Protein AF-A0A401PZ12-F1 (afdb_monomer)

Foldseek 3Di:
DDDDPPPFWDQDPQCRDIHGPVCVPPAPRDGVLQQAAAPQPRHRRNPDPFHWDQFPVRHIHGPVSVVVCVVVVNQADPPQRAGRDDCPVVLVVLVVVQVVDDDPPVLPQKKFFKAASHPRDTDIARDDPSFGADPPPRDRSIDTDDDIDDPPDPD

Sequence (155 aa):
HRIGPEDNFFHCVKCNLCLATHLRGNHKCVENVSRQNCPVCMEDIHTSRIGAHVLTCGHLLHKTCYEMLFNKGAYRCPLCMQSAVDMTKYWEELDTEIAQTAMPSDYQNMIVKIMCNDCQLHSTAPFHVLGLKCKGCGSYNTAQDGGLITPQGQQ

pLDDT: mean 86.02, std 12.89, range [34.44, 97.81]

Structure (mmCIF, N/CA/C/O backbone):
data_AF-A0A401PZ12-F1
#
_entry.id   AF-A0A401PZ12-F1
#
loop_
_atom_site.group_PDB
_atom_site.id
_atom_site.type_symbol
_atom_site.label_atom_id
_atom_site.label_alt_id
_atom_site.label_comp_id
_atom_site.label_asym_id
_atom_site.label_entity_id
_atom_site.label_seq_id
_atom_site.pdbx_PDB_ins_code
_atom_site.Cartn_x
_atom_site.Cartn_y
_atom_site.Cartn_z
_atom_site.occupancy
_atom_site.B_iso_or_equiv
_atom_site.auth_seq_id
_atom_site.auth_comp_id
_atom_site.auth_asym_id
_atom_site.auth_atom_id
_atom_site.pdbx_PDB_model_num
ATOM 1 N N . HIS A 1 1 ? 16.789 -1.312 -26.725 1.00 42.19 1 HIS A N 1
ATOM 2 C CA . HIS A 1 1 ? 17.048 -2.499 -25.882 1.00 42.19 1 HIS A CA 1
ATOM 3 C C . HIS A 1 1 ? 18.091 -2.145 -24.835 1.00 42.19 1 HIS A C 1
ATOM 5 O O . HIS A 1 1 ? 19.124 -1.603 -25.205 1.00 42.19 1 HIS A O 1
ATOM 11 N N . ARG A 1 2 ? 17.832 -2.403 -23.546 1.00 54.28 2 ARG A N 1
ATOM 12 C CA . ARG A 1 2 ? 18.890 -2.370 -22.526 1.00 54.28 2 ARG A CA 1
ATOM 13 C C . ARG A 1 2 ? 19.560 -3.733 -22.515 1.00 54.28 2 ARG A C 1
ATOM 15 O O . ARG A 1 2 ? 18.909 -4.716 -22.182 1.00 54.28 2 ARG A O 1
ATOM 22 N N . ILE A 1 3 ? 20.822 -3.774 -22.916 1.00 52.59 3 ILE A N 1
ATOM 23 C CA . ILE A 1 3 ? 21.649 -4.977 -22.871 1.00 52.59 3 ILE A CA 1
ATOM 24 C C . ILE A 1 3 ? 22.385 -4.912 -21.530 1.00 52.59 3 ILE A C 1
ATOM 26 O O . ILE A 1 3 ? 23.353 -4.171 -21.384 1.00 52.59 3 ILE A O 1
ATOM 30 N N . GLY A 1 4 ? 21.826 -5.572 -20.516 1.00 56.47 4 GLY A N 1
ATOM 31 C CA . GLY A 1 4 ? 22.546 -5.910 -19.287 1.00 56.47 4 GLY A CA 1
ATOM 32 C C . GLY A 1 4 ? 23.173 -7.301 -19.427 1.00 56.47 4 GLY A C 1
ATOM 33 O O . GLY A 1 4 ? 22.799 -8.017 -20.356 1.00 56.47 4 GLY A O 1
ATOM 34 N N . PRO A 1 5 ? 24.106 -7.696 -18.543 1.00 56.38 5 PRO A N 1
ATOM 35 C CA . PRO A 1 5 ? 24.667 -9.047 -18.558 1.00 56.38 5 PRO A CA 1
ATOM 36 C C . PRO A 1 5 ? 23.535 -10.089 -18.508 1.00 56.38 5 PRO A C 1
ATOM 38 O O . PRO A 1 5 ? 22.648 -10.001 -17.655 1.00 56.38 5 PRO A O 1
ATOM 41 N N . GLU A 1 6 ? 23.547 -11.022 -19.466 1.00 56.12 6 GLU A N 1
ATOM 42 C CA . GLU A 1 6 ? 22.431 -11.929 -19.788 1.00 56.12 6 GLU A CA 1
ATOM 43 C C . GLU A 1 6 ? 22.042 -12.876 -18.640 1.00 56.12 6 GLU A C 1
ATOM 45 O O . GLU A 1 6 ? 20.901 -13.327 -18.575 1.00 56.12 6 GLU A O 1
ATOM 50 N N . ASP A 1 7 ? 22.938 -13.124 -17.684 1.00 62.91 7 ASP A N 1
ATOM 51 C CA . ASP A 1 7 ? 22.792 -14.251 -16.755 1.00 62.91 7 ASP A CA 1
ATOM 52 C C . ASP A 1 7 ? 21.774 -14.047 -15.620 1.00 62.91 7 ASP A C 1
ATOM 54 O O . ASP A 1 7 ? 21.356 -15.013 -14.982 1.00 62.91 7 ASP A O 1
ATOM 58 N N . ASN A 1 8 ? 21.321 -12.813 -15.368 1.00 77.56 8 ASN A N 1
ATOM 59 C CA . ASN A 1 8 ? 20.460 -12.507 -14.213 1.00 77.56 8 ASN A CA 1
ATOM 60 C C . ASN A 1 8 ? 19.088 -11.929 -14.560 1.00 77.56 8 ASN A C 1
ATOM 62 O O . ASN A 1 8 ? 18.304 -11.646 -13.650 1.00 77.56 8 ASN A O 1
ATOM 66 N N . PHE A 1 9 ? 18.760 -11.766 -15.843 1.00 78.62 9 PHE A N 1
ATOM 67 C CA . PHE A 1 9 ? 17.499 -11.159 -16.263 1.00 78.62 9 PHE A CA 1
ATOM 68 C C . PHE A 1 9 ? 16.788 -12.010 -17.314 1.00 78.62 9 PHE A C 1
ATOM 70 O O . PHE A 1 9 ? 17.408 -12.592 -18.194 1.00 78.62 9 PHE A O 1
ATOM 77 N N . PHE A 1 10 ? 15.461 -12.063 -17.252 1.00 83.88 10 PHE A N 1
ATOM 78 C CA . PHE A 1 10 ? 14.632 -12.638 -18.305 1.00 83.88 10 PHE A CA 1
ATOM 79 C C . PHE A 1 10 ? 13.639 -11.597 -18.813 1.00 83.88 10 PHE A C 1
ATOM 81 O O . PHE A 1 10 ? 13.121 -10.779 -18.051 1.00 83.88 10 PHE A O 1
ATOM 88 N N . HIS A 1 11 ? 13.349 -11.643 -20.110 1.00 82.81 11 HIS A N 1
ATOM 89 C CA . HIS A 1 11 ? 12.291 -10.833 -20.692 1.00 82.81 11 HIS A CA 1
ATOM 90 C C . HIS A 1 11 ? 10.952 -11.568 -20.579 1.00 82.81 11 HIS A C 1
ATOM 92 O O . HIS A 1 11 ? 10.802 -12.688 -21.071 1.00 82.81 11 HIS A O 1
ATOM 98 N N . CYS A 1 12 ? 9.969 -10.947 -19.933 1.00 81.56 12 CYS A N 1
ATOM 99 C CA . CYS A 1 12 ? 8.596 -11.425 -19.955 1.00 81.56 12 CYS A CA 1
ATOM 100 C C . CYS A 1 12 ? 7.842 -10.729 -21.090 1.00 81.56 12 CYS A C 1
ATOM 102 O O . CYS A 1 12 ? 7.536 -9.541 -21.005 1.00 81.56 12 CYS A O 1
ATOM 104 N N . VAL A 1 13 ? 7.506 -11.494 -22.130 1.00 80.56 13 VAL A N 1
ATOM 105 C CA . VAL A 1 13 ? 6.804 -10.992 -23.324 1.00 80.56 13 VAL A CA 1
ATOM 106 C C . VAL A 1 13 ? 5.420 -10.432 -22.977 1.00 80.56 13 VAL A C 1
ATOM 108 O O . VAL A 1 13 ? 4.997 -9.438 -23.553 1.00 80.56 13 VAL A O 1
ATOM 111 N N . LYS A 1 14 ? 4.728 -11.025 -21.992 1.00 79.44 14 LYS A N 1
ATOM 112 C CA . LYS A 1 14 ? 3.367 -10.624 -21.604 1.00 79.44 14 LYS A CA 1
ATOM 113 C C . LYS A 1 14 ? 3.320 -9.228 -20.969 1.00 79.44 14 LYS A C 1
ATOM 115 O O . LYS A 1 14 ? 2.483 -8.418 -21.345 1.00 79.44 14 LYS A O 1
ATOM 120 N N . CYS A 1 15 ? 4.212 -8.917 -20.029 1.00 76.69 15 CYS A N 1
ATOM 121 C CA . CYS A 1 15 ? 4.275 -7.579 -19.420 1.00 76.69 15 CYS A CA 1
ATOM 122 C C . CYS A 1 15 ? 5.251 -6.625 -20.127 1.00 76.69 15 CYS A C 1
ATOM 124 O O . CYS A 1 15 ? 5.308 -5.446 -19.779 1.00 76.69 15 CYS A O 1
ATOM 126 N N . ASN A 1 16 ? 5.991 -7.119 -21.127 1.00 76.25 16 ASN A N 1
ATOM 127 C CA . ASN A 1 16 ? 7.006 -6.387 -21.880 1.00 76.25 16 ASN A CA 1
ATOM 128 C C . ASN A 1 16 ? 8.047 -5.720 -20.954 1.00 76.25 16 ASN A C 1
ATOM 130 O O . ASN A 1 16 ? 8.327 -4.520 -21.056 1.00 76.25 16 ASN A O 1
ATOM 134 N N . LEU A 1 17 ? 8.577 -6.504 -20.006 1.00 77.12 17 LEU A N 1
ATOM 135 C CA . LEU A 1 17 ? 9.582 -6.092 -19.019 1.00 77.12 17 LEU A CA 1
ATOM 136 C C . LEU A 1 17 ? 10.747 -7.082 -18.967 1.00 77.12 17 LEU A C 1
ATOM 138 O O . LEU A 1 17 ? 10.553 -8.295 -19.027 1.00 77.12 17 LEU A O 1
ATOM 142 N N . CYS A 1 18 ? 11.957 -6.554 -18.781 1.00 78.94 18 CYS A N 1
ATOM 143 C CA . CYS A 1 18 ? 13.122 -7.344 -18.386 1.00 78.94 18 CYS A CA 1
ATOM 144 C C . CYS A 1 18 ? 13.203 -7.363 -16.854 1.00 78.94 18 CYS A C 1
ATOM 146 O O . CYS A 1 18 ? 13.389 -6.318 -16.233 1.00 78.94 18 CYS A O 1
ATOM 148 N N . LEU A 1 19 ? 13.034 -8.538 -16.254 1.00 77.38 19 LEU A N 1
ATOM 149 C CA . LEU A 1 19 ? 12.940 -8.748 -14.809 1.00 77.38 19 LEU A CA 1
ATOM 150 C C . LEU A 1 19 ? 14.069 -9.666 -14.343 1.00 77.38 19 LEU A C 1
ATOM 152 O O . LEU A 1 19 ? 14.582 -10.459 -15.127 1.00 77.38 19 LEU A O 1
ATOM 156 N N . ALA A 1 20 ? 14.450 -9.585 -13.070 1.00 80.38 20 ALA A N 1
ATOM 157 C CA . ALA A 1 20 ? 15.445 -10.493 -12.505 1.00 80.38 20 ALA A CA 1
ATOM 158 C C . ALA A 1 20 ? 14.962 -11.957 -12.570 1.00 80.38 20 ALA A C 1
ATOM 160 O O . ALA A 1 20 ? 13.776 -12.225 -12.387 1.00 80.38 20 ALA A O 1
ATOM 161 N N . THR A 1 21 ? 15.858 -12.917 -12.804 1.00 81.81 21 THR A N 1
ATOM 162 C CA . THR A 1 21 ? 15.528 -14.347 -13.000 1.00 81.81 21 THR A CA 1
ATOM 163 C C . THR A 1 21 ? 14.704 -14.965 -11.868 1.00 81.81 21 THR A C 1
ATOM 165 O O . THR A 1 21 ? 13.811 -15.759 -12.154 1.00 81.81 21 THR A O 1
ATOM 168 N N . HIS A 1 22 ? 14.902 -14.550 -10.612 1.00 79.62 22 HIS A N 1
ATOM 169 C CA . HIS A 1 22 ? 14.102 -15.016 -9.466 1.00 79.62 22 HIS A CA 1
ATOM 170 C C . HIS A 1 22 ? 12.607 -14.629 -9.539 1.00 79.62 22 HIS A C 1
ATOM 172 O O . HIS A 1 22 ? 11.780 -15.221 -8.849 1.00 79.62 22 HIS A O 1
ATOM 178 N N . LEU A 1 23 ? 12.238 -13.660 -10.388 1.00 76.81 23 LEU A N 1
ATOM 179 C CA . LEU A 1 23 ? 10.851 -13.248 -10.642 1.00 76.81 23 LEU A CA 1
ATOM 180 C C . LEU A 1 23 ? 10.167 -14.083 -11.741 1.00 76.81 23 LEU A C 1
ATOM 182 O O . LEU A 1 23 ? 8.984 -13.876 -12.045 1.00 76.81 23 LEU A O 1
ATOM 186 N N . ARG A 1 24 ? 10.886 -15.019 -12.373 1.00 80.00 24 ARG A N 1
ATOM 187 C CA . ARG A 1 24 ? 10.329 -15.903 -13.402 1.00 80.00 24 ARG A CA 1
ATOM 188 C C . ARG A 1 24 ? 9.261 -16.801 -12.774 1.00 80.00 24 ARG A C 1
ATOM 190 O O . ARG A 1 24 ? 9.537 -17.533 -11.836 1.00 80.00 24 ARG A O 1
ATOM 197 N N . GLY A 1 25 ? 8.030 -16.712 -13.281 1.00 76.06 25 GLY A N 1
ATOM 198 C CA . GLY A 1 25 ? 6.875 -17.475 -12.785 1.00 76.06 25 GLY A CA 1
ATOM 199 C C . GLY A 1 25 ? 6.178 -16.900 -11.545 1.00 76.06 25 GLY A C 1
ATOM 200 O O . GLY A 1 25 ? 5.015 -17.216 -11.330 1.00 76.06 25 GLY A O 1
ATOM 201 N N . ASN A 1 26 ? 6.832 -16.011 -10.789 1.00 74.69 26 ASN A N 1
ATOM 202 C CA . ASN A 1 26 ? 6.317 -15.511 -9.506 1.00 74.69 26 ASN A CA 1
ATOM 203 C C . ASN A 1 26 ? 5.896 -14.034 -9.518 1.00 74.69 26 ASN A C 1
ATOM 205 O O . ASN A 1 26 ? 5.286 -13.562 -8.563 1.00 74.69 26 ASN A O 1
ATOM 209 N N . HIS A 1 27 ? 6.215 -13.274 -10.570 1.00 75.38 27 HIS A N 1
ATOM 210 C C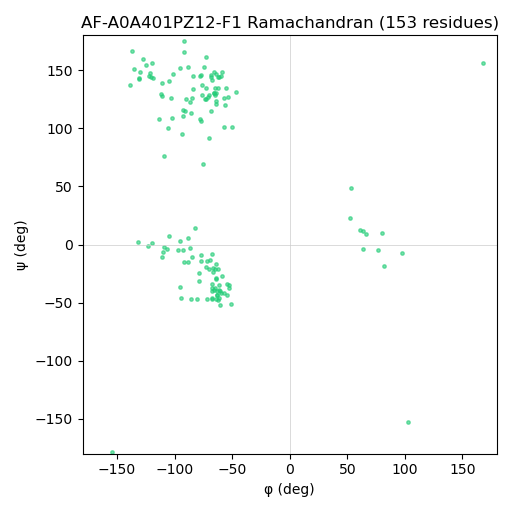A . HIS A 1 27 ? 5.781 -11.879 -10.643 1.00 75.38 27 HIS A CA 1
ATOM 211 C C . HIS A 1 27 ? 4.307 -11.756 -11.042 1.00 75.38 27 HIS A C 1
ATOM 213 O O . HIS A 1 27 ? 3.799 -12.486 -11.898 1.00 75.38 27 HIS A O 1
ATOM 219 N N . LYS A 1 28 ? 3.635 -10.749 -10.479 1.00 73.3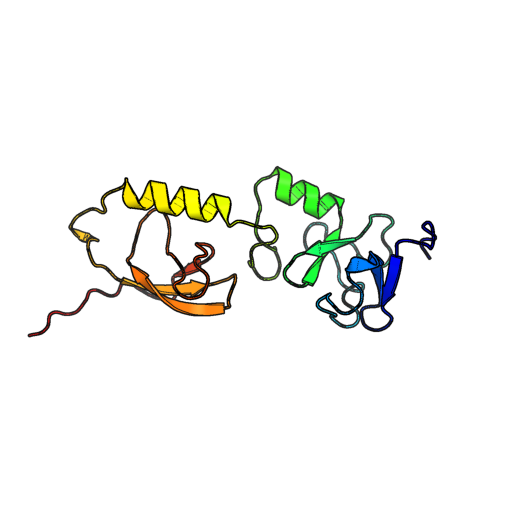8 28 LYS A N 1
ATOM 220 C CA . LYS A 1 28 ? 2.288 -10.346 -10.883 1.00 73.38 28 LYS A CA 1
ATOM 221 C C . LYS A 1 28 ? 2.342 -9.707 -12.275 1.00 73.38 28 LYS A C 1
ATOM 223 O O . LYS A 1 28 ? 2.610 -8.519 -12.427 1.00 73.38 28 LYS A O 1
ATOM 228 N N . CYS A 1 29 ? 2.154 -10.530 -13.301 1.00 73.44 29 CYS A N 1
ATOM 229 C CA . CYS A 1 29 ? 2.280 -10.126 -14.696 1.00 73.44 29 CYS A CA 1
ATOM 230 C C . CYS A 1 29 ? 1.051 -9.332 -15.161 1.00 73.44 29 CYS A C 1
ATOM 232 O O . CYS A 1 29 ? -0.014 -9.909 -15.394 1.00 73.44 29 CYS A O 1
ATOM 234 N N . VAL A 1 30 ? 1.213 -8.018 -15.319 1.00 73.75 30 VAL A N 1
ATOM 235 C CA . VAL A 1 30 ? 0.203 -7.123 -15.898 1.00 73.75 30 VAL A CA 1
ATOM 236 C C . VAL A 1 30 ? 0.607 -6.791 -17.330 1.00 73.75 30 VAL A C 1
ATOM 238 O O . VAL A 1 30 ? 1.739 -6.379 -17.586 1.00 73.75 30 VAL A O 1
ATOM 241 N N . GLU A 1 31 ? -0.303 -7.019 -18.273 1.00 74.31 31 GLU A N 1
ATOM 242 C CA . GLU A 1 31 ? -0.032 -6.831 -19.696 1.00 74.31 31 GLU A CA 1
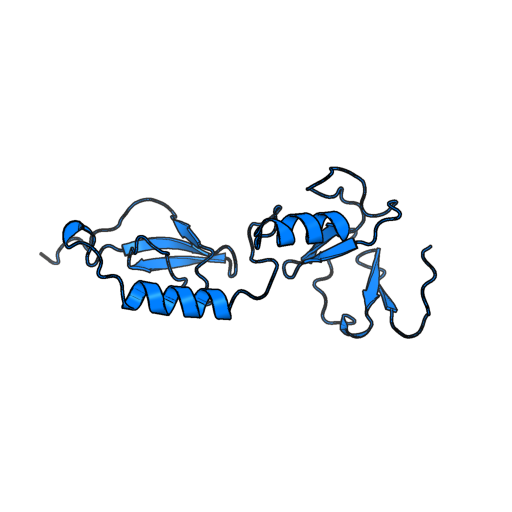ATOM 243 C C . GLU A 1 31 ? 0.298 -5.366 -20.010 1.00 74.31 31 GLU A C 1
ATOM 245 O O . GLU A 1 31 ? -0.380 -4.459 -19.533 1.00 74.31 31 GLU A O 1
ATOM 250 N N . ASN A 1 32 ? 1.352 -5.133 -20.801 1.00 66.81 32 ASN A N 1
ATOM 251 C CA . ASN A 1 32 ? 1.781 -3.797 -21.241 1.00 66.81 32 ASN A CA 1
ATOM 252 C C . ASN A 1 32 ? 1.985 -2.757 -20.121 1.00 66.81 32 ASN A C 1
ATOM 254 O O . ASN A 1 32 ? 1.971 -1.556 -20.390 1.00 66.81 32 ASN A O 1
ATOM 258 N N . VAL A 1 33 ? 2.228 -3.189 -18.880 1.00 71.00 33 VAL A N 1
ATOM 259 C CA . VAL A 1 33 ? 2.372 -2.286 -17.725 1.00 71.00 33 VAL A CA 1
ATOM 260 C C . VAL A 1 33 ? 3.504 -1.268 -17.907 1.00 71.00 33 VAL A C 1
ATOM 262 O O . VAL A 1 33 ? 3.420 -0.155 -17.399 1.00 71.00 33 VAL A O 1
ATOM 265 N N . SER A 1 34 ? 4.533 -1.601 -18.697 1.00 70.19 34 SER A N 1
ATOM 266 C CA . SER A 1 34 ? 5.633 -0.682 -19.002 1.00 70.19 34 SER A CA 1
ATOM 267 C C . SER A 1 34 ? 5.222 0.528 -19.841 1.00 70.19 34 SER A C 1
ATOM 269 O O . SER A 1 34 ? 5.916 1.535 -19.782 1.00 70.19 34 SER A O 1
ATOM 271 N N . ARG A 1 35 ? 4.095 0.477 -20.566 1.00 75.75 35 ARG A N 1
ATOM 272 C CA . ARG A 1 35 ? 3.581 1.582 -21.402 1.00 75.75 35 ARG A CA 1
ATOM 273 C C . ARG A 1 35 ? 2.789 2.636 -20.620 1.00 75.75 35 ARG A C 1
ATOM 275 O O . ARG A 1 35 ? 2.051 3.415 -21.216 1.00 75.75 35 ARG A O 1
ATOM 282 N N . GLN A 1 36 ? 2.878 2.623 -19.295 1.00 80.12 36 GLN A N 1
ATOM 283 C CA . GLN A 1 36 ? 2.263 3.635 -18.444 1.00 80.12 36 GLN A CA 1
ATOM 284 C C . GLN A 1 36 ? 3.273 4.732 -18.099 1.00 80.12 36 GLN A C 1
ATOM 286 O O . GLN A 1 36 ? 4.480 4.490 -18.027 1.00 80.12 36 GLN A O 1
ATOM 291 N N . ASN A 1 37 ? 2.766 5.938 -17.849 1.00 90.00 37 ASN A N 1
ATOM 292 C CA . ASN A 1 37 ? 3.573 7.020 -17.297 1.00 90.00 37 ASN A CA 1
ATOM 293 C C . ASN A 1 37 ? 3.785 6.801 -15.797 1.00 90.00 37 ASN A C 1
ATOM 295 O O . ASN A 1 37 ? 2.904 6.312 -15.089 1.00 90.00 37 ASN A O 1
ATOM 299 N N . CYS A 1 38 ? 4.950 7.202 -15.300 1.00 92.12 38 CYS A N 1
ATOM 300 C CA . CYS A 1 38 ? 5.245 7.202 -13.878 1.00 92.12 38 CYS A CA 1
ATOM 301 C C . CYS A 1 38 ? 4.314 8.198 -13.165 1.00 92.12 38 CYS A C 1
ATOM 303 O O . CYS A 1 38 ? 4.351 9.380 -13.492 1.00 92.12 38 CYS A O 1
ATOM 305 N N . PRO A 1 39 ? 3.530 7.787 -12.153 1.00 92.31 39 PRO A N 1
ATOM 306 C CA . PRO A 1 39 ? 2.581 8.668 -11.460 1.00 92.31 39 PRO A CA 1
ATOM 307 C C . PRO A 1 39 ? 3.252 9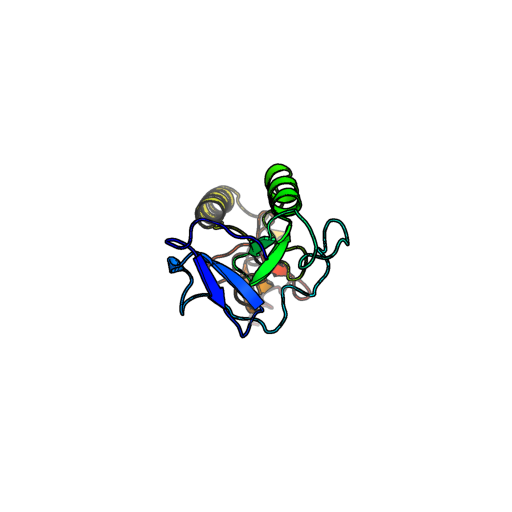.773 -10.631 1.00 92.31 39 PRO A C 1
ATOM 309 O O . PRO A 1 39 ? 2.572 10.638 -10.093 1.00 92.31 39 PRO A O 1
ATOM 312 N N . VAL A 1 40 ? 4.580 9.729 -10.485 1.00 93.00 40 VAL A N 1
ATOM 313 C CA . VAL A 1 40 ? 5.347 10.691 -9.685 1.00 93.00 40 VAL A CA 1
ATOM 314 C C . VAL A 1 40 ? 5.887 11.836 -10.540 1.00 93.00 40 VAL A C 1
ATOM 316 O O . VAL A 1 40 ? 5.783 12.989 -10.137 1.00 93.00 40 VAL A O 1
ATOM 319 N N . CYS A 1 41 ? 6.475 11.536 -11.701 1.00 93.62 41 CYS A N 1
ATOM 320 C CA . CYS A 1 41 ? 7.057 12.544 -12.598 1.00 93.62 41 CYS A CA 1
ATOM 321 C C . CYS A 1 41 ? 6.271 12.740 -13.901 1.00 93.62 41 CYS A C 1
ATOM 323 O O . CYS A 1 41 ? 6.593 13.641 -14.666 1.00 93.62 41 CYS A O 1
ATOM 325 N N . MET A 1 42 ? 5.253 11.914 -14.157 1.00 91.69 42 MET A N 1
ATOM 326 C CA . MET A 1 42 ? 4.423 11.908 -15.368 1.00 91.69 42 MET A CA 1
ATOM 327 C C . MET A 1 42 ? 5.172 11.571 -16.668 1.00 91.69 42 MET A C 1
ATOM 329 O O . MET A 1 42 ? 4.599 11.687 -17.749 1.00 91.69 42 MET A O 1
ATOM 333 N N . GLU A 1 43 ? 6.416 11.098 -16.579 1.00 91.38 43 GLU A N 1
ATOM 334 C CA . GLU A 1 43 ? 7.206 10.655 -17.731 1.00 91.38 43 GLU A CA 1
ATOM 335 C C . GLU A 1 43 ? 6.971 9.176 -18.064 1.00 91.38 43 GLU A C 1
ATOM 337 O O . GLU A 1 43 ? 6.673 8.357 -17.191 1.00 91.38 43 GLU A O 1
ATOM 342 N N . ASP A 1 44 ? 7.164 8.820 -19.332 1.00 88.00 44 ASP A N 1
ATOM 343 C CA . ASP A 1 44 ? 6.995 7.461 -19.843 1.00 88.00 44 ASP A CA 1
ATOM 344 C C . ASP A 1 44 ? 8.005 6.476 -19.209 1.00 88.00 44 ASP A C 1
ATOM 346 O O . ASP A 1 44 ? 9.214 6.728 -19.130 1.00 88.00 44 ASP A O 1
ATOM 350 N N . ILE A 1 45 ? 7.513 5.333 -18.720 1.00 87.44 45 ILE A N 1
ATOM 351 C CA . ILE A 1 45 ? 8.356 4.313 -18.075 1.00 87.44 45 ILE A CA 1
ATOM 352 C C . ILE A 1 45 ? 9.102 3.458 -19.111 1.00 87.44 45 ILE A C 1
ATOM 354 O O . ILE A 1 45 ? 10.223 3.018 -18.849 1.00 87.44 45 ILE A O 1
ATOM 358 N N . HIS A 1 46 ? 8.515 3.231 -20.287 1.00 79.69 46 HIS A N 1
ATOM 359 C CA . HIS A 1 46 ? 9.036 2.317 -21.302 1.00 79.69 46 HIS A CA 1
ATOM 360 C C . HIS A 1 46 ? 10.296 2.846 -22.002 1.00 79.69 46 HIS A C 1
ATOM 362 O O . HIS A 1 46 ? 11.283 2.131 -22.186 1.00 79.69 46 HIS A O 1
ATOM 368 N N . THR A 1 47 ? 10.244 4.106 -22.418 1.00 79.56 47 THR A N 1
ATOM 369 C CA . THR A 1 47 ? 11.228 4.800 -23.254 1.00 79.56 47 THR A CA 1
ATOM 370 C C . THR A 1 47 ? 12.293 5.523 -22.434 1.00 79.56 47 THR A C 1
ATOM 372 O O . THR A 1 47 ? 13.351 5.868 -22.966 1.00 79.56 47 THR A O 1
ATOM 375 N N . SER A 1 48 ? 12.062 5.710 -21.131 1.00 81.25 48 SER A N 1
ATOM 376 C CA . SER A 1 48 ? 13.015 6.369 -20.240 1.00 81.25 48 SER A CA 1
ATOM 377 C C . SER A 1 48 ? 14.332 5.596 -20.099 1.00 81.25 48 SER A C 1
ATOM 379 O O . SER A 1 48 ? 14.395 4.360 -20.088 1.00 81.25 48 SER A O 1
ATOM 381 N N . ARG A 1 49 ? 15.426 6.352 -19.925 1.00 82.69 49 ARG A N 1
ATOM 382 C CA . ARG A 1 49 ? 16.757 5.830 -19.555 1.00 82.69 49 ARG A CA 1
ATOM 383 C C . ARG A 1 49 ? 16.865 5.483 -18.068 1.00 82.69 49 ARG A C 1
ATOM 385 O O . ARG A 1 49 ? 17.804 4.791 -17.667 1.00 82.69 49 ARG A O 1
ATOM 392 N N . ILE A 1 50 ? 15.877 5.846 -17.253 1.00 84.06 50 ILE A N 1
ATOM 393 C CA . ILE A 1 50 ? 15.795 5.470 -15.837 1.00 84.06 50 ILE A CA 1
ATOM 394 C C . ILE A 1 50 ? 15.162 4.081 -15.726 1.00 84.06 50 ILE A C 1
ATOM 396 O O . ILE A 1 50 ? 14.216 3.773 -16.442 1.00 84.06 50 ILE A O 1
ATOM 400 N N . GLY A 1 51 ? 15.738 3.189 -14.919 1.00 83.19 51 GLY A N 1
ATOM 401 C CA . GLY A 1 51 ? 15.170 1.849 -14.724 1.00 83.19 51 GLY A CA 1
ATOM 402 C C . GLY A 1 51 ? 13.808 1.914 -14.030 1.00 83.19 51 GLY A C 1
ATOM 403 O O . GLY A 1 51 ? 13.582 2.806 -13.214 1.00 83.19 51 GLY A O 1
ATOM 404 N N . ALA A 1 52 ? 12.917 0.971 -14.329 1.00 86.38 52 ALA A N 1
ATOM 405 C CA . ALA A 1 52 ? 11.655 0.829 -13.610 1.00 86.38 52 ALA A CA 1
ATOM 406 C C . ALA A 1 52 ? 11.852 -0.001 -12.330 1.00 86.38 52 ALA A C 1
ATOM 408 O O . ALA A 1 52 ? 12.640 -0.947 -12.307 1.00 86.38 52 ALA A O 1
ATOM 409 N N . HIS A 1 53 ? 11.122 0.347 -11.278 1.00 87.12 53 HIS A N 1
ATOM 410 C CA . HIS A 1 53 ? 10.988 -0.420 -10.051 1.00 87.12 53 HIS A CA 1
ATOM 411 C C . HIS A 1 53 ? 9.561 -0.973 -9.974 1.00 87.12 53 HIS A C 1
ATOM 413 O O . HIS A 1 53 ? 8.597 -0.222 -10.135 1.00 87.12 53 HIS A O 1
ATOM 419 N N . VAL A 1 54 ? 9.439 -2.283 -9.754 1.00 86.06 54 VAL A N 1
ATOM 420 C CA . VAL A 1 54 ? 8.155 -2.979 -9.601 1.00 86.06 54 VAL A CA 1
ATOM 421 C C . VAL A 1 54 ? 7.824 -3.032 -8.115 1.00 86.06 54 VAL A C 1
ATOM 423 O O . VAL A 1 54 ? 8.549 -3.667 -7.354 1.00 86.06 54 VAL A O 1
ATOM 426 N N . LEU A 1 55 ? 6.737 -2.381 -7.706 1.00 89.31 55 LEU A N 1
ATOM 427 C CA . LEU A 1 55 ? 6.245 -2.446 -6.330 1.00 89.31 55 LEU A CA 1
ATOM 428 C C . LEU A 1 55 ? 5.611 -3.816 -6.048 1.00 89.31 55 LEU A C 1
ATOM 430 O O . LEU A 1 55 ? 5.172 -4.511 -6.966 1.00 89.31 55 LEU A O 1
ATOM 434 N N . THR A 1 56 ? 5.466 -4.166 -4.771 1.00 86.31 56 THR A N 1
ATOM 435 C CA . THR A 1 56 ? 4.789 -5.394 -4.300 1.00 86.31 56 THR A CA 1
ATOM 436 C C . THR A 1 56 ? 3.378 -5.568 -4.878 1.00 86.31 56 THR A C 1
ATOM 438 O O . THR A 1 56 ? 2.966 -6.679 -5.209 1.00 86.31 56 THR A O 1
ATOM 441 N N . CYS A 1 57 ? 2.653 -4.465 -5.083 1.00 86.81 57 CYS A N 1
ATOM 442 C CA . CYS A 1 57 ? 1.317 -4.457 -5.679 1.00 86.81 57 CYS A CA 1
ATOM 443 C C . CYS A 1 57 ? 1.292 -4.750 -7.193 1.00 86.81 57 CYS A C 1
ATOM 445 O O . CYS A 1 57 ? 0.222 -5.044 -7.747 1.00 86.81 57 CYS A O 1
ATOM 447 N N . GLY A 1 58 ? 2.457 -4.691 -7.852 1.00 83.56 58 GLY A N 1
ATOM 448 C CA . GLY A 1 58 ? 2.670 -4.882 -9.289 1.00 83.56 58 GLY A CA 1
ATOM 449 C C . GLY A 1 58 ? 2.763 -3.589 -10.108 1.00 83.56 58 GLY A C 1
ATOM 450 O O . GLY A 1 58 ? 3.086 -3.653 -11.292 1.00 83.56 58 GLY A O 1
ATOM 451 N N . HIS A 1 59 ? 2.501 -2.421 -9.513 1.00 88.69 59 HIS A N 1
ATOM 452 C CA . HIS A 1 59 ? 2.636 -1.136 -10.205 1.00 88.69 59 HIS A CA 1
ATOM 453 C C . HIS A 1 59 ? 4.101 -0.729 -10.392 1.00 88.69 59 HIS A C 1
ATOM 455 O O . HIS A 1 59 ? 4.971 -1.097 -9.601 1.00 88.69 59 HIS A O 1
ATOM 461 N N . LEU A 1 60 ? 4.362 0.063 -11.433 1.00 89.56 60 LEU A N 1
ATOM 462 C CA . LEU A 1 60 ? 5.698 0.528 -11.790 1.00 89.56 60 LEU A CA 1
ATOM 463 C C . LEU A 1 60 ? 5.908 1.994 -11.422 1.00 89.56 60 LEU A C 1
ATOM 465 O O . LEU A 1 60 ? 5.047 2.834 -11.668 1.00 89.56 60 LEU A O 1
ATOM 469 N N . LEU A 1 61 ? 7.104 2.299 -10.928 1.00 92.25 61 LEU A N 1
ATOM 470 C CA . LEU A 1 61 ? 7.644 3.654 -10.804 1.00 92.25 61 LEU A CA 1
ATOM 471 C C . LEU A 1 61 ? 9.020 3.704 -11.474 1.00 92.25 61 LEU A C 1
ATOM 473 O O . LEU A 1 61 ? 9.687 2.676 -11.591 1.00 92.25 61 LEU A O 1
ATOM 477 N N . HIS A 1 62 ? 9.517 4.882 -11.849 1.00 92.56 62 HIS A N 1
ATOM 478 C CA . HIS A 1 62 ? 10.962 5.013 -12.068 1.00 92.56 62 HIS A CA 1
ATOM 479 C C . HIS A 1 62 ? 11.711 4.746 -10.760 1.00 92.56 62 HIS A C 1
ATOM 481 O O . HIS A 1 62 ? 11.254 5.142 -9.689 1.00 92.56 62 HIS A O 1
ATOM 487 N N . LYS A 1 63 ? 12.888 4.121 -10.843 1.00 91.06 63 LYS A N 1
ATOM 488 C CA . LYS A 1 63 ? 13.728 3.804 -9.679 1.00 91.06 63 LYS A CA 1
ATOM 489 C C . LYS A 1 63 ? 14.026 5.044 -8.831 1.00 91.06 63 LYS A C 1
ATOM 491 O O . LYS A 1 63 ? 13.880 4.993 -7.618 1.00 91.06 63 LYS A O 1
ATOM 496 N N . THR A 1 64 ? 14.349 6.166 -9.470 1.00 94.75 64 THR A N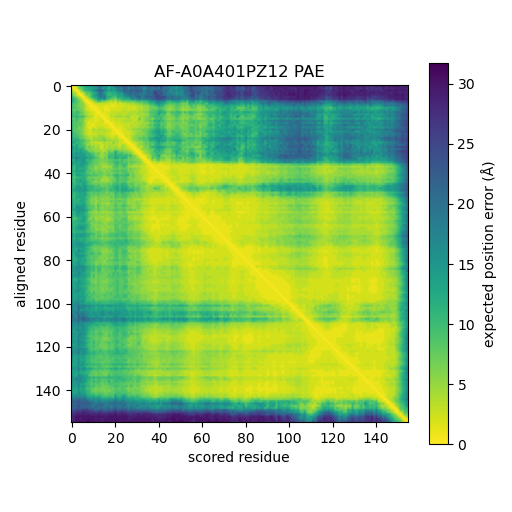 1
ATOM 497 C CA . THR A 1 64 ? 14.598 7.445 -8.788 1.00 94.75 64 THR A CA 1
ATOM 498 C C . THR A 1 64 ? 13.345 7.995 -8.103 1.00 94.75 64 THR A C 1
ATOM 500 O O . THR A 1 64 ? 13.425 8.509 -6.992 1.00 94.75 64 THR A O 1
ATOM 503 N N . CYS A 1 65 ? 12.170 7.859 -8.725 1.00 94.94 65 CYS A N 1
ATOM 504 C CA . CYS A 1 65 ? 10.895 8.258 -8.129 1.00 94.94 65 CYS A CA 1
ATOM 505 C C . CYS A 1 65 ? 10.520 7.378 -6.931 1.00 94.94 65 CYS A C 1
ATOM 507 O O . CYS A 1 65 ? 10.039 7.898 -5.927 1.00 94.94 65 CYS A O 1
ATOM 509 N N . TYR A 1 66 ? 10.766 6.069 -7.024 1.00 94.31 66 TYR A N 1
ATOM 510 C CA . TYR A 1 66 ? 10.604 5.135 -5.912 1.00 94.31 66 TYR A CA 1
ATOM 511 C C . TYR A 1 66 ? 11.514 5.508 -4.733 1.00 94.31 66 TYR A C 1
ATOM 513 O O . TYR A 1 66 ? 11.024 5.701 -3.624 1.00 94.31 66 TYR A O 1
ATOM 521 N N . GLU A 1 67 ? 12.814 5.695 -4.980 1.00 93.94 67 GLU A N 1
ATOM 522 C CA . GLU A 1 67 ? 13.787 6.094 -3.954 1.00 93.94 67 GLU A CA 1
ATOM 523 C C . GLU A 1 67 ? 13.412 7.437 -3.315 1.00 93.94 67 GLU A C 1
ATOM 525 O O . GLU A 1 67 ? 13.457 7.581 -2.096 1.00 93.94 67 GLU A O 1
ATOM 530 N N . MET A 1 68 ? 12.971 8.411 -4.117 1.00 94.69 68 MET A N 1
ATOM 531 C CA . MET A 1 68 ? 12.506 9.702 -3.609 1.00 94.69 68 MET A CA 1
ATOM 532 C C . MET A 1 68 ? 11.291 9.559 -2.683 1.00 94.69 68 MET A C 1
ATOM 534 O O . MET A 1 68 ? 11.260 10.205 -1.636 1.00 94.69 68 MET A O 1
ATOM 538 N N . LEU A 1 69 ? 10.284 8.765 -3.062 1.00 92.75 69 LEU A N 1
ATOM 539 C CA . LEU A 1 69 ? 9.105 8.531 -2.223 1.00 92.75 69 LEU A CA 1
ATOM 540 C C . LEU A 1 69 ? 9.498 7.859 -0.905 1.00 92.75 69 LEU A C 1
ATOM 542 O O . LEU A 1 69 ? 9.115 8.337 0.164 1.00 92.75 69 LEU A O 1
ATOM 546 N N . PHE A 1 70 ? 10.315 6.811 -0.980 1.00 90.12 70 PHE A N 1
ATOM 547 C CA . PHE A 1 70 ? 10.753 6.060 0.190 1.00 90.12 70 PHE A CA 1
ATOM 548 C C . PHE A 1 70 ? 11.577 6.922 1.155 1.00 90.12 70 PHE A C 1
ATOM 550 O O . PHE A 1 70 ? 11.304 6.944 2.353 1.00 90.12 70 PHE A O 1
ATOM 557 N N . ASN A 1 71 ? 12.506 7.731 0.637 1.00 92.69 71 ASN A N 1
ATOM 558 C CA . ASN A 1 71 ? 13.314 8.648 1.448 1.00 92.69 71 ASN A CA 1
ATOM 559 C C . ASN A 1 71 ? 12.481 9.752 2.122 1.00 92.69 71 ASN A C 1
ATOM 561 O O . ASN A 1 71 ? 12.916 10.329 3.114 1.00 92.69 71 ASN A O 1
ATOM 565 N N . LYS A 1 72 ? 11.284 10.050 1.601 1.00 92.88 72 LYS A N 1
ATOM 566 C CA . LYS A 1 72 ? 10.313 10.967 2.221 1.00 92.88 72 LYS A CA 1
ATOM 567 C C . LYS A 1 72 ? 9.361 10.267 3.201 1.00 92.88 72 LYS A C 1
ATOM 569 O O . LYS A 1 72 ? 8.429 10.902 3.687 1.00 92.88 72 LYS A O 1
ATOM 574 N N . GLY A 1 73 ? 9.561 8.977 3.473 1.00 89.56 73 GLY A N 1
ATOM 575 C CA . GLY A 1 73 ? 8.717 8.181 4.367 1.00 89.56 73 GLY A CA 1
ATOM 576 C C . GLY A 1 73 ? 7.416 7.679 3.733 1.00 89.56 73 GLY A C 1
ATOM 577 O O . GLY A 1 73 ? 6.552 7.155 4.436 1.00 89.56 73 GLY A O 1
ATOM 578 N N . ALA A 1 74 ? 7.237 7.817 2.415 1.00 92.50 74 ALA A N 1
ATOM 579 C CA . ALA A 1 74 ? 6.067 7.270 1.742 1.00 92.50 74 ALA A CA 1
ATOM 580 C C . ALA A 1 74 ? 6.239 5.759 1.538 1.00 92.50 74 ALA A C 1
ATOM 582 O O . ALA A 1 74 ? 7.012 5.311 0.694 1.00 92.50 74 ALA A O 1
ATOM 583 N N . TYR A 1 75 ? 5.479 4.975 2.300 1.00 93.44 75 TYR A N 1
ATOM 584 C CA . TYR A 1 75 ? 5.483 3.513 2.213 1.00 93.44 75 TYR A CA 1
ATOM 585 C C . TYR A 1 75 ? 4.352 2.944 1.349 1.00 93.44 75 TYR A C 1
ATOM 587 O O . TYR A 1 75 ? 4.286 1.736 1.152 1.00 93.44 75 TYR A O 1
ATOM 595 N N . ARG A 1 76 ? 3.431 3.781 0.854 1.00 95.38 76 ARG A N 1
ATOM 596 C CA . ARG A 1 76 ? 2.257 3.352 0.079 1.00 95.38 76 ARG A CA 1
ATOM 597 C C . ARG A 1 76 ? 2.461 3.572 -1.412 1.00 95.38 76 ARG A C 1
ATOM 599 O O . ARG A 1 76 ? 3.060 4.559 -1.835 1.00 95.38 76 ARG A O 1
ATOM 606 N N . CYS A 1 77 ? 1.893 2.683 -2.218 1.00 94.38 77 CYS A N 1
ATOM 607 C CA . CYS A 1 77 ? 1.799 2.874 -3.656 1.00 94.38 77 CYS A CA 1
ATOM 608 C C . CYS A 1 77 ? 0.895 4.084 -3.976 1.00 94.38 77 CYS A C 1
ATOM 610 O O . CYS A 1 77 ? -0.249 4.099 -3.525 1.00 94.38 77 CYS A O 1
ATOM 612 N N . PRO A 1 78 ? 1.333 5.050 -4.805 1.00 93.06 78 PRO A N 1
ATOM 613 C CA . PRO A 1 78 ? 0.523 6.226 -5.138 1.00 93.06 78 PRO A CA 1
ATOM 614 C C . PRO A 1 78 ? -0.697 5.913 -6.021 1.00 93.06 78 PRO A C 1
ATOM 616 O O . PRO A 1 78 ? -1.564 6.762 -6.178 1.00 93.06 78 PRO A O 1
ATOM 619 N N . LEU A 1 79 ? -0.764 4.715 -6.612 1.00 91.56 79 LEU A N 1
ATOM 620 C CA . LEU A 1 79 ? -1.848 4.315 -7.516 1.00 91.56 79 LEU A CA 1
ATOM 621 C C . LEU A 1 79 ? -2.966 3.545 -6.810 1.00 91.56 79 LEU A C 1
ATOM 623 O O . LEU A 1 79 ? -4.129 3.700 -7.160 1.00 91.56 79 LEU A O 1
ATOM 627 N N . CYS A 1 80 ? -2.625 2.698 -5.836 1.00 93.06 80 CYS A N 1
ATOM 628 C CA . CYS A 1 80 ? -3.596 1.816 -5.179 1.00 93.06 80 CYS A CA 1
ATOM 629 C C . CYS A 1 80 ? -3.538 1.828 -3.651 1.00 93.06 80 CYS A C 1
ATOM 631 O O . CYS A 1 80 ? -4.256 1.063 -3.018 1.00 93.06 80 CYS A O 1
ATOM 633 N N . MET A 1 81 ? -2.668 2.644 -3.050 1.00 95.12 81 MET A N 1
ATOM 634 C CA . MET A 1 81 ? -2.506 2.806 -1.600 1.00 95.12 81 MET A CA 1
ATOM 635 C C . MET A 1 81 ? -2.034 1.569 -0.820 1.00 95.12 81 MET A C 1
ATOM 637 O O . MET A 1 81 ? -1.759 1.688 0.373 1.00 95.12 81 MET A O 1
ATOM 641 N N . GLN A 1 82 ? -1.865 0.411 -1.465 1.00 95.88 82 GLN A N 1
ATOM 642 C CA . GLN A 1 82 ? -1.252 -0.776 -0.861 1.00 95.88 82 GLN A CA 1
ATOM 643 C C . GLN A 1 82 ? 0.186 -0.479 -0.410 1.00 95.88 82 GLN A C 1
ATOM 645 O O . GLN A 1 82 ? 0.907 0.281 -1.067 1.00 95.88 82 GLN A O 1
ATOM 650 N N . SER A 1 83 ? 0.603 -1.088 0.699 1.00 95.69 83 SER A N 1
ATOM 651 C CA . SER A 1 83 ? 1.966 -1.018 1.222 1.00 95.69 83 SER A CA 1
ATOM 652 C C . SER A 1 83 ? 2.958 -1.493 0.157 1.00 95.69 83 SER A C 1
ATOM 654 O O . SER A 1 83 ? 2.879 -2.615 -0.342 1.00 95.69 83 SER A O 1
ATOM 656 N N . ALA A 1 84 ? 3.873 -0.607 -0.225 1.00 92.75 84 ALA A N 1
ATOM 657 C CA . ALA A 1 84 ? 4.874 -0.812 -1.265 1.00 92.75 84 ALA A CA 1
ATOM 658 C C . ALA A 1 84 ? 6.143 -1.516 -0.758 1.00 92.75 84 ALA A C 1
ATOM 660 O O . ALA A 1 84 ? 6.977 -1.920 -1.566 1.00 92.75 84 ALA A O 1
ATOM 661 N N . VAL A 1 85 ? 6.285 -1.653 0.561 1.00 89.44 85 VAL A N 1
ATOM 662 C CA . VAL A 1 85 ? 7.409 -2.292 1.255 1.00 89.44 85 VAL A CA 1
ATOM 663 C C . VAL A 1 85 ? 6.878 -3.178 2.383 1.00 89.44 85 VAL A C 1
ATOM 665 O O . VAL A 1 85 ? 5.703 -3.084 2.744 1.00 89.44 85 VAL A O 1
ATOM 668 N N . ASP A 1 86 ? 7.730 -4.045 2.927 1.00 90.88 86 ASP A N 1
ATOM 669 C CA . ASP A 1 86 ? 7.384 -4.840 4.104 1.00 90.88 86 ASP A CA 1
ATOM 670 C C . ASP A 1 86 ? 7.262 -3.935 5.337 1.00 90.88 86 ASP A C 1
ATOM 672 O O . ASP A 1 86 ? 8.232 -3.314 5.772 1.00 90.88 86 ASP A O 1
ATOM 676 N N . MET A 1 87 ? 6.047 -3.858 5.876 1.00 95.19 87 MET A N 1
ATOM 677 C CA . MET A 1 87 ? 5.698 -3.033 7.031 1.00 95.19 87 MET A CA 1
ATOM 678 C C . MET A 1 87 ? 5.518 -3.860 8.311 1.00 95.19 87 MET A C 1
ATOM 680 O O . MET A 1 87 ? 5.104 -3.304 9.323 1.00 95.19 87 MET A O 1
ATOM 684 N N . THR A 1 88 ? 5.824 -5.165 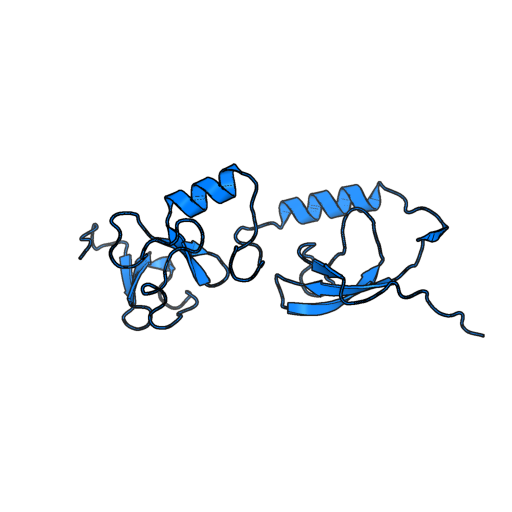8.298 1.00 94.62 88 THR A N 1
ATOM 685 C CA . THR A 1 88 ? 5.560 -6.091 9.419 1.00 94.62 88 THR A CA 1
ATOM 686 C C . THR A 1 88 ? 6.098 -5.557 10.744 1.00 94.62 88 THR A C 1
ATOM 688 O O . THR A 1 88 ? 5.339 -5.405 11.696 1.00 94.62 88 THR A O 1
ATOM 691 N N . LYS A 1 89 ? 7.373 -5.152 10.775 1.00 96.00 89 LYS A N 1
ATOM 692 C CA . LYS A 1 89 ? 8.003 -4.588 11.977 1.00 96.00 89 LYS A CA 1
ATOM 693 C C . LYS A 1 89 ? 7.314 -3.305 12.462 1.00 96.00 89 LYS A C 1
ATOM 695 O O . LYS A 1 89 ? 7.126 -3.113 13.655 1.00 96.00 89 LYS A O 1
ATOM 700 N N . TYR A 1 90 ? 6.912 -2.435 11.538 1.00 95.81 90 TYR A N 1
ATOM 701 C CA . TYR A 1 90 ? 6.223 -1.194 11.889 1.00 95.81 90 TYR A CA 1
ATOM 702 C C . TYR A 1 90 ? 4.827 -1.461 12.476 1.00 95.81 90 TYR A C 1
ATOM 704 O O . TYR A 1 90 ? 4.382 -0.765 13.385 1.00 95.81 90 TYR A O 1
ATOM 712 N N . TRP A 1 91 ? 4.136 -2.501 12.002 1.00 97.25 91 TRP A N 1
ATOM 713 C CA . TRP A 1 91 ? 2.865 -2.937 12.582 1.00 97.25 91 TRP A CA 1
ATOM 714 C C . TRP A 1 91 ? 3.028 -3.511 13.994 1.00 97.25 91 TRP A C 1
ATOM 716 O O . TRP A 1 91 ? 2.188 -3.237 14.846 1.00 97.25 91 TRP A O 1
ATOM 726 N N . GLU A 1 92 ? 4.107 -4.250 14.260 1.00 97.25 92 GLU A N 1
ATOM 727 C CA . GLU A 1 92 ? 4.443 -4.754 15.603 1.00 97.25 92 GLU A CA 1
ATOM 728 C C . GLU A 1 92 ? 4.768 -3.616 16.589 1.00 97.25 92 GLU A C 1
ATOM 730 O O . GLU A 1 92 ? 4.384 -3.660 17.762 1.00 97.25 92 GLU A O 1
ATOM 735 N N . GLU A 1 93 ? 5.442 -2.566 16.113 1.00 97.38 93 GLU A N 1
ATOM 736 C CA . GLU A 1 93 ? 5.691 -1.348 16.891 1.00 97.38 93 GLU A CA 1
ATOM 737 C C . GLU A 1 93 ? 4.363 -0.643 17.233 1.00 97.38 93 GLU A C 1
ATOM 739 O O . GLU A 1 93 ? 4.107 -0.361 18.405 1.00 97.38 93 GLU A O 1
ATOM 744 N N . LEU A 1 94 ? 3.457 -0.475 16.258 1.00 97.06 94 LEU A N 1
ATOM 745 C CA . LEU A 1 94 ? 2.114 0.075 16.506 1.00 97.06 94 LEU A CA 1
ATOM 746 C C . LEU A 1 94 ? 1.281 -0.780 17.469 1.00 97.06 94 LEU A C 1
ATOM 748 O O . LEU A 1 94 ? 0.584 -0.227 18.317 1.00 97.06 94 LEU A O 1
ATOM 752 N N . ASP A 1 95 ? 1.354 -2.111 17.378 1.00 97.31 95 ASP A N 1
ATOM 753 C CA . ASP A 1 95 ? 0.691 -3.011 18.331 1.00 97.31 95 ASP A CA 1
ATOM 754 C C . ASP A 1 95 ? 1.139 -2.728 19.770 1.00 97.31 95 ASP A C 1
ATOM 756 O O . ASP A 1 95 ? 0.321 -2.697 20.694 1.00 97.31 95 ASP A O 1
ATOM 760 N N . THR A 1 96 ? 2.439 -2.494 19.950 1.00 97.44 96 THR A N 1
ATOM 761 C CA . THR A 1 96 ? 3.038 -2.203 21.254 1.00 97.44 96 THR A CA 1
ATOM 762 C C . THR A 1 96 ? 2.577 -0.845 21.783 1.00 97.44 96 THR A C 1
ATOM 764 O O . THR A 1 96 ? 2.161 -0.749 22.939 1.00 97.44 96 THR A O 1
ATOM 767 N N . GLU A 1 97 ? 2.593 0.196 20.947 1.00 97.38 97 GLU A N 1
ATOM 768 C CA . GLU A 1 97 ? 2.137 1.540 21.330 1.00 97.38 97 GLU A CA 1
ATOM 769 C C . GLU A 1 97 ? 0.643 1.573 21.679 1.00 97.38 97 GLU A C 1
ATOM 771 O O . GLU A 1 97 ? 0.243 2.205 22.660 1.00 97.38 97 GLU A O 1
ATOM 776 N N . ILE A 1 98 ? -0.185 0.850 20.921 1.00 95.94 98 ILE A N 1
ATOM 777 C CA . ILE A 1 98 ? -1.624 0.706 21.177 1.00 95.94 98 ILE A CA 1
ATOM 778 C C . ILE A 1 98 ? -1.875 -0.002 22.510 1.00 95.94 98 ILE A C 1
ATOM 780 O O . ILE A 1 98 ? -2.707 0.447 23.293 1.00 95.94 98 ILE A O 1
ATOM 784 N N . ALA A 1 99 ? -1.138 -1.071 22.816 1.00 94.69 99 ALA A N 1
ATOM 785 C CA . ALA A 1 99 ? -1.279 -1.771 24.093 1.00 94.69 99 ALA A CA 1
ATOM 786 C C . ALA A 1 99 ? -0.887 -0.900 25.303 1.00 94.69 99 ALA A C 1
ATOM 788 O O . ALA A 1 99 ? -1.411 -1.097 26.399 1.00 94.69 99 ALA A O 1
ATOM 789 N N . GLN A 1 100 ? 0.024 0.059 25.110 1.00 95.50 100 GLN A N 1
ATOM 790 C CA . GLN A 1 100 ? 0.490 0.980 26.153 1.00 95.50 100 GLN A CA 1
ATOM 791 C C . GLN A 1 100 ? -0.358 2.256 26.267 1.00 95.50 100 GLN A C 1
ATOM 793 O O . GLN A 1 100 ? -0.277 2.957 27.276 1.00 95.50 100 GLN A O 1
ATOM 798 N N . THR A 1 101 ? -1.189 2.554 25.267 1.00 94.06 101 THR A N 1
ATOM 799 C CA . THR A 1 101 ? -2.009 3.767 25.216 1.00 94.06 101 THR A CA 1
ATOM 800 C C . THR A 1 101 ? -3.465 3.424 25.502 1.00 94.06 101 THR A C 1
ATOM 802 O O . THR A 1 101 ? -4.198 2.968 24.633 1.00 94.06 101 THR A O 1
ATOM 805 N N . ALA A 1 102 ? -3.922 3.655 26.733 1.00 91.44 102 ALA A N 1
ATOM 806 C CA . ALA A 1 102 ? -5.328 3.444 27.065 1.00 91.44 102 ALA A CA 1
ATOM 807 C C . ALA A 1 102 ? -6.228 4.440 26.310 1.00 91.44 102 ALA A C 1
ATOM 809 O O . ALA A 1 102 ? -6.004 5.652 26.350 1.00 91.44 102 ALA A O 1
ATOM 810 N N . MET A 1 103 ? -7.278 3.936 25.659 1.00 92.00 103 MET A N 1
ATOM 811 C CA . MET A 1 103 ? -8.289 4.788 25.033 1.00 92.00 103 MET A CA 1
ATOM 812 C C . MET A 1 103 ? -9.116 5.532 26.091 1.00 92.00 103 MET A C 1
ATOM 814 O O . MET A 1 103 ? -9.440 4.943 27.127 1.00 92.00 103 MET A O 1
ATOM 818 N N . PRO A 1 104 ? -9.520 6.792 25.835 1.00 90.75 104 PRO A N 1
ATOM 819 C CA . PRO A 1 104 ? -10.458 7.491 26.705 1.00 90.75 104 PRO A CA 1
ATOM 820 C C . PRO A 1 104 ? -11.781 6.727 26.826 1.00 90.75 104 PRO A C 1
ATOM 822 O O . PRO A 1 104 ? -12.225 6.095 25.864 1.00 90.75 104 PRO A O 1
ATOM 825 N N . SER A 1 105 ? -12.432 6.834 27.985 1.00 88.06 105 SER A N 1
ATOM 826 C CA . SER A 1 105 ? -13.669 6.109 28.313 1.00 88.06 105 SER A CA 1
ATOM 827 C C . SER A 1 105 ? -14.775 6.274 27.269 1.00 88.06 105 SER A C 1
ATOM 829 O O . SER A 1 105 ? -15.458 5.307 26.950 1.00 88.06 105 SER A O 1
ATOM 831 N N . ASP A 1 106 ? -14.909 7.467 26.686 1.00 86.38 106 ASP A N 1
ATOM 832 C CA . ASP A 1 106 ? -15.964 7.789 25.712 1.00 86.38 106 ASP A CA 1
ATOM 833 C C . ASP A 1 106 ? -15.823 7.013 24.394 1.00 86.38 106 ASP A C 1
ATOM 835 O O . ASP A 1 106 ? -16.798 6.800 23.675 1.00 86.38 106 ASP A O 1
ATOM 839 N N . TYR A 1 107 ? -14.603 6.571 24.088 1.00 86.62 107 TYR A N 1
ATOM 840 C CA . TYR A 1 107 ? -14.269 5.806 22.890 1.00 86.62 107 TYR A CA 1
ATOM 841 C C . TYR A 1 107 ? -13.993 4.333 23.198 1.00 86.62 107 TYR A C 1
ATOM 843 O O . TYR A 1 107 ? -13.752 3.528 22.292 1.00 86.62 107 TYR A O 1
ATOM 851 N N . GLN A 1 108 ? -14.018 3.963 24.477 1.00 80.56 108 GLN A N 1
ATOM 852 C CA . GLN A 1 108 ? -13.755 2.610 24.920 1.00 80.56 108 GLN A CA 1
ATOM 853 C C . GLN A 1 108 ? -14.865 1.688 24.397 1.00 80.56 108 GLN A C 1
ATOM 855 O O . GLN A 1 108 ? -16.052 1.980 24.519 1.00 80.56 108 GLN A O 1
ATOM 860 N N . ASN A 1 109 ? -14.478 0.571 23.778 1.00 85.94 109 ASN A N 1
ATOM 861 C CA . ASN A 1 109 ? -15.379 -0.382 23.109 1.00 85.94 109 ASN A CA 1
ATOM 862 C C . ASN A 1 109 ? -16.100 0.138 21.849 1.00 85.94 109 ASN A C 1
ATOM 864 O O . ASN A 1 109 ? -16.962 -0.569 21.319 1.00 85.94 109 ASN A O 1
ATOM 868 N N . MET A 1 110 ? -15.757 1.321 21.327 1.00 90.75 110 MET A N 1
ATOM 869 C CA . MET A 1 110 ? -16.247 1.726 20.010 1.00 90.75 110 MET A CA 1
ATOM 870 C C . MET A 1 110 ? -15.637 0.844 18.922 1.00 90.75 110 MET A C 1
ATOM 872 O O . MET A 1 110 ? -14.461 0.477 18.966 1.00 90.75 110 MET A O 1
ATOM 876 N N . ILE A 1 111 ? -16.444 0.516 17.920 1.00 93.12 111 ILE A N 1
ATOM 877 C CA . ILE A 1 111 ? -16.032 -0.285 16.771 1.00 93.12 111 ILE A CA 1
ATOM 878 C C . ILE A 1 111 ? -16.217 0.565 15.519 1.00 93.12 111 ILE A C 1
ATOM 880 O O . ILE A 1 111 ? -17.177 1.318 15.400 1.00 93.12 111 ILE A O 1
ATOM 884 N N . VAL A 1 112 ? -15.318 0.439 14.555 1.00 94.62 112 VAL A N 1
ATOM 885 C CA . VAL A 1 112 ? -15.438 1.085 13.245 1.00 94.62 112 VAL A CA 1
ATOM 886 C C . VAL A 1 112 ? -15.429 0.046 12.144 1.00 94.62 112 VAL A C 1
ATOM 888 O O . VAL A 1 112 ? -14.766 -0.989 12.249 1.00 94.62 112 VAL A O 1
ATOM 891 N N . LYS A 1 113 ? -16.160 0.332 11.068 1.00 95.81 113 LYS A N 1
ATOM 892 C CA . LYS A 1 113 ? -15.972 -0.365 9.798 1.00 95.81 113 LYS A CA 1
ATOM 893 C C . LYS A 1 113 ? -14.711 0.168 9.134 1.00 95.81 113 LYS A C 1
ATOM 895 O O . LYS A 1 113 ? -14.467 1.373 9.134 1.00 95.81 113 LYS A O 1
ATOM 900 N N . ILE A 1 114 ? -13.919 -0.738 8.586 1.00 97.25 114 ILE A N 1
ATOM 901 C CA . ILE A 1 114 ? -12.670 -0.427 7.906 1.00 97.25 114 ILE A CA 1
ATOM 902 C C . ILE A 1 114 ? -12.555 -1.204 6.602 1.00 97.25 114 ILE A C 1
ATOM 904 O O . ILE A 1 114 ? -13.021 -2.341 6.503 1.00 97.25 114 ILE A O 1
ATOM 908 N N . MET A 1 115 ? -11.847 -0.612 5.648 1.00 96.94 115 MET A N 1
ATOM 909 C CA . MET A 1 115 ? -11.323 -1.271 4.457 1.00 96.94 115 MET A CA 1
ATOM 910 C C . MET A 1 115 ? -9.795 -1.320 4.556 1.00 96.94 115 MET A C 1
ATOM 912 O O . MET A 1 115 ? -9.150 -0.304 4.821 1.00 96.94 115 MET A O 1
ATOM 916 N N . CYS A 1 116 ? -9.196 -2.493 4.352 1.00 97.81 116 CYS A N 1
ATOM 917 C CA . CYS A 1 116 ? -7.740 -2.634 4.345 1.00 97.81 116 CYS A CA 1
ATOM 918 C C . CYS A 1 116 ? -7.159 -2.429 2.944 1.00 97.81 116 CYS A C 1
ATOM 920 O O . CYS A 1 116 ? -7.501 -3.164 2.024 1.00 97.81 116 CYS A O 1
ATOM 922 N N . ASN A 1 117 ? -6.210 -1.505 2.787 1.00 96.94 117 ASN A N 1
ATOM 923 C CA . ASN A 1 117 ? -5.545 -1.269 1.502 1.00 96.94 117 ASN A CA 1
ATOM 924 C C . ASN A 1 117 ? -4.615 -2.429 1.098 1.00 96.94 117 ASN A C 1
ATOM 926 O O . ASN A 1 117 ? -4.320 -2.600 -0.085 1.00 96.94 117 ASN A O 1
ATOM 930 N N . ASP A 1 118 ? -4.180 -3.254 2.056 1.00 96.31 118 ASP A N 1
ATOM 931 C CA . ASP A 1 118 ? -3.251 -4.352 1.787 1.00 96.31 118 ASP A CA 1
ATOM 932 C C . ASP A 1 118 ? -3.958 -5.632 1.336 1.00 96.31 118 ASP A C 1
ATOM 934 O O . ASP A 1 118 ? -3.561 -6.211 0.329 1.00 96.31 118 ASP A O 1
ATOM 938 N N . CYS A 1 119 ? -5.026 -6.055 2.018 1.00 95.38 119 CYS A N 1
ATOM 939 C CA . CYS A 1 119 ? -5.758 -7.281 1.668 1.00 95.38 119 CYS A CA 1
ATOM 940 C C . CYS A 1 119 ? -7.150 -7.044 1.067 1.00 95.38 119 CYS A C 1
ATOM 942 O O . CYS A 1 119 ? -7.820 -8.011 0.718 1.00 95.38 119 CYS A O 1
ATOM 944 N N . GLN A 1 120 ? -7.591 -5.785 0.948 1.00 94.88 120 GLN A N 1
ATOM 945 C CA . GLN A 1 120 ? -8.907 -5.385 0.420 1.00 94.88 120 GLN A CA 1
ATOM 946 C C . GLN A 1 120 ? -10.105 -5.926 1.226 1.00 94.88 120 GLN A C 1
ATOM 948 O O . GLN A 1 120 ? -11.251 -5.838 0.794 1.00 94.88 120 GLN A O 1
ATOM 953 N N . LEU A 1 121 ? -9.864 -6.465 2.426 1.00 96.31 121 LEU A N 1
ATOM 954 C CA . LEU A 1 121 ? -10.921 -6.940 3.311 1.00 96.31 121 LEU A CA 1
ATOM 955 C C . LEU A 1 121 ? -11.665 -5.758 3.946 1.00 96.31 121 LEU A C 1
ATOM 957 O O . LEU A 1 121 ? -11.055 -4.936 4.637 1.00 96.31 121 LEU A O 1
ATOM 961 N N . HIS A 1 122 ? -12.989 -5.740 3.782 1.00 95.38 122 HIS A N 1
ATOM 962 C CA . HIS A 1 122 ? -13.890 -4.923 4.592 1.00 95.38 122 HIS A CA 1
ATOM 963 C C . HIS A 1 122 ? -14.228 -5.679 5.876 1.00 95.38 122 HIS A C 1
ATOM 965 O O . HIS A 1 122 ? -14.650 -6.836 5.845 1.00 95.38 122 HIS A O 1
ATOM 971 N N . SER A 1 123 ? -14.010 -5.050 7.023 1.00 94.00 123 SER A N 1
ATOM 972 C CA . SER A 1 123 ? -14.230 -5.678 8.327 1.00 94.00 123 SER A CA 1
ATOM 973 C C . SER A 1 123 ? -14.518 -4.633 9.399 1.00 94.00 123 SER A C 1
ATOM 975 O O . SER A 1 123 ? -14.598 -3.440 9.116 1.00 94.00 123 SER A O 1
ATOM 977 N N . THR A 1 124 ? -14.698 -5.081 10.637 1.00 95.00 124 THR A N 1
ATOM 978 C CA . THR A 1 124 ? -14.802 -4.201 11.799 1.00 95.00 124 THR A CA 1
ATOM 979 C C . THR A 1 124 ? -13.582 -4.335 12.704 1.00 95.00 124 THR A C 1
ATOM 981 O O . THR A 1 124 ? -13.113 -5.450 12.970 1.00 95.00 124 THR A O 1
ATOM 984 N N . ALA A 1 125 ? -13.099 -3.208 13.222 1.00 94.81 125 ALA A N 1
ATOM 985 C CA . ALA A 1 125 ? -11.979 -3.130 14.154 1.00 94.81 125 ALA A CA 1
ATOM 986 C C . ALA A 1 125 ? -12.348 -2.277 15.380 1.00 94.81 125 ALA A C 1
ATOM 988 O O . ALA A 1 125 ? -13.145 -1.345 15.240 1.00 94.81 125 ALA A O 1
ATOM 989 N N . PRO A 1 126 ? -11.794 -2.572 16.572 1.00 94.00 126 PRO A N 1
ATOM 990 C CA . PRO A 1 126 ? -11.850 -1.646 17.697 1.00 94.00 126 PRO A CA 1
ATOM 991 C C . PRO A 1 126 ? -11.276 -0.291 17.282 1.00 94.00 126 PRO A C 1
ATOM 993 O O . PRO A 1 126 ? -10.239 -0.232 16.618 1.00 94.00 126 PRO A O 1
ATOM 996 N N . PHE A 1 127 ? -11.959 0.786 17.645 1.00 94.31 127 PHE A N 1
ATOM 997 C CA . PHE A 1 127 ? -11.470 2.128 17.381 1.00 94.31 127 PHE A CA 1
ATOM 998 C C . PHE A 1 127 ? -10.294 2.442 18.308 1.00 94.31 127 PHE A C 1
ATOM 1000 O O . PHE A 1 127 ? -10.414 2.350 19.529 1.00 94.31 127 PHE A O 1
ATOM 1007 N N . HIS A 1 128 ? -9.168 2.836 17.719 1.00 94.69 128 HIS A N 1
ATOM 1008 C CA . HIS A 1 128 ? -8.012 3.340 18.443 1.00 94.69 128 HIS A CA 1
ATOM 1009 C C . HIS A 1 128 ? -7.413 4.531 17.694 1.00 94.69 128 HIS A C 1
ATOM 1011 O O . HIS A 1 128 ? -7.271 4.488 16.472 1.00 94.69 128 HIS A O 1
ATOM 1017 N N . VAL A 1 129 ? -7.038 5.588 18.419 1.00 92.81 129 VAL A N 1
ATOM 1018 C CA . VAL A 1 129 ? -6.549 6.844 17.814 1.00 92.81 129 VAL A CA 1
ATOM 1019 C C . VAL A 1 129 ? -5.244 6.679 17.031 1.00 92.81 129 VAL A C 1
ATOM 1021 O O . VAL A 1 129 ? -5.016 7.400 16.067 1.00 92.81 129 VAL A O 1
ATOM 1024 N N . LEU A 1 130 ? -4.400 5.723 17.430 1.00 95.12 130 LEU A N 1
ATOM 1025 C CA . LEU A 1 130 ? -3.120 5.439 16.767 1.00 95.12 130 LEU A CA 1
ATOM 1026 C C . LEU A 1 130 ? -3.259 4.607 15.484 1.00 95.12 130 LEU A C 1
ATOM 1028 O O .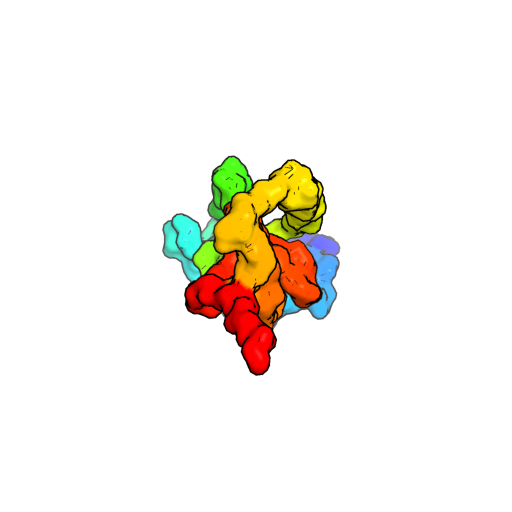 LEU A 1 130 ? -2.388 4.666 14.621 1.00 95.12 130 LEU A O 1
ATOM 1032 N N . GLY A 1 131 ? -4.332 3.826 15.333 1.00 95.12 131 GLY A N 1
ATOM 1033 C CA . GLY A 1 131 ? -4.472 2.963 14.167 1.00 95.12 131 GLY A CA 1
ATOM 1034 C C . GLY A 1 131 ? -5.590 1.938 14.277 1.00 95.12 131 GLY A C 1
ATOM 1035 O O . GLY A 1 131 ? -5.996 1.532 15.362 1.00 95.12 131 GLY A O 1
ATOM 1036 N N . LEU A 1 132 ? -6.072 1.489 13.120 1.00 96.56 132 LEU A N 1
ATOM 1037 C CA . LEU A 1 132 ? -7.151 0.513 13.014 1.00 96.56 132 LEU A CA 1
ATOM 1038 C C . LEU A 1 132 ? -6.610 -0.782 12.406 1.00 96.56 132 LEU A C 1
ATOM 1040 O O . LEU A 1 132 ? -6.308 -0.842 11.212 1.00 96.56 132 LEU A O 1
ATOM 1044 N N . LYS A 1 133 ? -6.478 -1.826 13.226 1.00 97.25 133 LYS A N 1
ATOM 1045 C CA . LYS A 1 133 ? -5.866 -3.086 12.794 1.00 97.25 133 LYS A CA 1
ATOM 1046 C C . LYS A 1 133 ? -6.810 -3.908 11.921 1.00 97.25 133 LYS A C 1
ATOM 1048 O O . LYS A 1 133 ? -7.936 -4.219 12.315 1.00 97.25 133 LYS A O 1
ATOM 1053 N N . CYS A 1 134 ? -6.333 -4.340 10.758 1.00 97.44 134 CYS A N 1
ATOM 1054 C CA . CYS A 1 134 ? -7.041 -5.314 9.941 1.00 97.44 134 CYS A CA 1
ATOM 1055 C C . CYS A 1 134 ? -6.993 -6.708 10.585 1.00 97.44 134 CYS A C 1
ATOM 1057 O O . CYS A 1 134 ? -5.918 -7.253 10.824 1.00 97.44 134 CYS A O 1
ATOM 1059 N N . LYS A 1 135 ? -8.153 -7.346 10.774 1.00 94.94 135 LYS A N 1
ATOM 1060 C CA . LYS A 1 135 ? -8.236 -8.727 11.292 1.00 94.94 135 LYS A CA 1
ATOM 1061 C C . LYS A 1 135 ? -7.794 -9.800 10.291 1.00 94.94 135 LYS A C 1
ATOM 1063 O O . LYS A 1 135 ? -7.510 -10.917 10.699 1.00 94.94 135 LYS A O 1
ATOM 1068 N N . GLY A 1 136 ? -7.771 -9.477 8.997 1.00 95.62 136 GLY A N 1
ATOM 1069 C CA . GLY A 1 136 ? -7.413 -10.425 7.939 1.00 95.62 136 GLY A CA 1
ATOM 1070 C C . GLY A 1 136 ? -5.906 -10.606 7.774 1.00 95.62 136 GLY A C 1
ATOM 1071 O O . GLY A 1 136 ? -5.435 -11.732 7.685 1.00 95.62 136 GLY A O 1
ATOM 1072 N N . CYS A 1 137 ? -5.150 -9.504 7.730 1.00 95.94 137 CYS A N 1
ATOM 1073 C CA . CYS A 1 137 ? -3.700 -9.535 7.491 1.00 95.94 137 CYS A CA 1
ATOM 1074 C C . CYS A 1 137 ? -2.856 -8.864 8.585 1.00 95.94 137 CYS A C 1
ATOM 1076 O O . CYS A 1 137 ? -1.639 -8.827 8.458 1.00 95.94 137 CYS A O 1
ATOM 1078 N N . GLY A 1 138 ? -3.469 -8.290 9.625 1.00 96.31 138 GLY A N 1
ATOM 1079 C CA . GLY A 1 138 ? -2.754 -7.605 10.708 1.00 96.31 138 GLY A CA 1
ATOM 1080 C C . GLY A 1 138 ? -2.233 -6.204 10.370 1.00 96.31 138 GLY A C 1
ATOM 1081 O O . GLY A 1 138 ? -1.738 -5.527 11.263 1.00 96.31 138 GLY A O 1
ATOM 1082 N N . SER A 1 139 ? -2.370 -5.746 9.123 1.00 97.25 139 SER A N 1
ATOM 1083 C CA . SER A 1 139 ? -1.918 -4.419 8.694 1.00 97.25 139 SER A CA 1
ATOM 1084 C C . SER A 1 139 ? -2.740 -3.283 9.311 1.00 97.25 139 SER A C 1
ATOM 1086 O O . SER A 1 139 ? -3.961 -3.394 9.455 1.00 97.25 139 SER A O 1
ATOM 1088 N N . TYR A 1 140 ? -2.074 -2.162 9.591 1.00 97.62 140 TYR A N 1
ATOM 1089 C CA . TYR A 1 140 ? -2.698 -0.885 9.953 1.00 97.62 140 TYR A CA 1
ATOM 1090 C C . TYR A 1 140 ? -2.887 0.055 8.753 1.00 97.62 140 TYR A C 1
ATOM 1092 O O . TYR A 1 140 ? -3.369 1.175 8.910 1.00 97.62 140 TYR A O 1
ATOM 1100 N N . ASN A 1 141 ? -2.548 -0.380 7.535 1.00 97.25 141 ASN A N 1
ATOM 1101 C CA . ASN A 1 141 ? -2.845 0.359 6.311 1.00 97.25 141 ASN A CA 1
ATOM 1102 C C . ASN A 1 141 ? -4.335 0.230 5.948 1.00 97.25 141 ASN A C 1
ATOM 1104 O O . ASN A 1 141 ? -4.721 -0.445 4.990 1.00 97.25 141 ASN A O 1
ATOM 1108 N N . THR A 1 142 ? -5.184 0.848 6.758 1.00 97.12 142 THR A N 1
ATOM 1109 C CA . THR A 1 142 ? -6.640 0.766 6.679 1.00 97.12 142 THR A CA 1
ATOM 1110 C C . THR A 1 142 ? -7.244 2.163 6.567 1.00 97.12 142 THR A C 1
ATOM 1112 O O . THR A 1 142 ? -6.643 3.163 6.961 1.00 97.12 142 THR A O 1
ATOM 1115 N N . ALA A 1 143 ? -8.434 2.237 5.982 1.00 95.12 143 ALA A N 1
ATOM 1116 C CA . ALA A 1 143 ? -9.254 3.438 5.933 1.00 95.12 143 ALA A CA 1
ATOM 1117 C C . ALA A 1 143 ? -10.593 3.155 6.615 1.00 95.12 143 ALA A C 1
ATOM 1119 O O . ALA A 1 143 ? -11.124 2.047 6.509 1.00 95.12 143 ALA A O 1
ATOM 1120 N N . GLN A 1 144 ? -11.135 4.151 7.312 1.00 94.19 144 GLN A N 1
ATOM 1121 C CA . GLN A 1 144 ? -12.458 4.051 7.914 1.00 94.19 144 GLN A CA 1
ATOM 1122 C C . GLN A 1 144 ? -13.533 4.064 6.818 1.00 94.19 144 GLN A C 1
ATOM 1124 O O . GLN A 1 144 ? -13.545 4.940 5.956 1.00 94.19 144 GLN A O 1
ATOM 1129 N N . ASP A 1 145 ? -14.433 3.089 6.870 1.00 89.81 145 ASP A N 1
ATOM 1130 C CA . ASP A 1 145 ? -15.516 2.871 5.909 1.00 89.81 145 ASP A CA 1
ATOM 1131 C C . ASP A 1 145 ? -16.865 3.218 6.564 1.00 89.81 145 ASP A C 1
ATOM 1133 O O . ASP A 1 145 ? -17.613 2.354 7.023 1.00 89.81 145 ASP A O 1
ATOM 1137 N N . GLY A 1 146 ? -17.142 4.518 6.698 1.00 83.44 146 GLY A N 1
ATOM 1138 C CA . GLY A 1 146 ? -18.347 5.041 7.353 1.00 83.44 146 GLY A CA 1
ATOM 1139 C C . GLY A 1 146 ? -18.106 5.577 8.768 1.00 83.44 146 GLY A C 1
ATOM 1140 O O . GLY A 1 146 ? -17.030 6.077 9.074 1.00 83.44 146 GLY A O 1
ATOM 1141 N N . GLY A 1 147 ? -19.133 5.552 9.623 1.00 79.06 147 GLY A N 1
ATOM 1142 C CA . GLY A 1 147 ? -19.097 6.132 10.973 1.00 79.06 147 GLY A CA 1
ATOM 1143 C C . GLY A 1 147 ? -18.678 5.161 12.083 1.00 79.06 147 GLY A C 1
ATOM 1144 O O . GLY A 1 147 ? -18.527 3.958 11.865 1.00 79.06 147 GLY A O 1
ATOM 1145 N N . LEU A 1 148 ? -18.536 5.702 13.296 1.00 80.50 148 LEU A N 1
ATOM 1146 C CA . LEU A 1 148 ? -18.373 4.919 14.521 1.00 80.50 148 LEU A CA 1
ATOM 1147 C C . LEU A 1 148 ? -19.641 4.100 14.799 1.00 80.50 148 LEU A C 1
ATOM 1149 O O . LEU A 1 148 ? -20.757 4.613 14.722 1.00 80.50 148 LEU A O 1
ATOM 1153 N N . ILE A 1 149 ? -19.454 2.831 15.146 1.00 84.19 149 ILE A N 1
ATOM 1154 C CA . ILE A 1 149 ? -20.494 1.932 15.632 1.00 84.19 149 ILE A CA 1
ATOM 1155 C C . ILE A 1 149 ? -20.315 1.840 17.142 1.00 84.19 149 ILE A C 1
ATOM 1157 O O . ILE A 1 149 ? -19.368 1.227 17.642 1.00 84.19 149 ILE A O 1
ATOM 1161 N N . THR A 1 150 ? -21.240 2.439 17.881 1.00 70.88 150 THR A N 1
ATOM 1162 C CA . THR A 1 150 ? -21.453 2.045 19.268 1.00 70.88 150 THR A CA 1
ATOM 1163 C C . THR A 1 150 ? -22.138 0.680 19.260 1.00 70.88 150 THR A C 1
ATOM 1165 O O . THR A 1 150 ? -23.081 0.481 18.487 1.00 70.88 150 THR A O 1
ATOM 1168 N N . PRO A 1 151 ? -21.698 -0.287 20.081 1.00 60.47 151 PRO A N 1
ATOM 1169 C CA . PRO A 1 151 ? -22.532 -1.435 20.390 1.00 60.47 151 PRO A CA 1
ATOM 1170 C C . PRO A 1 151 ? -23.827 -0.878 20.989 1.00 60.47 151 PRO A C 1
ATOM 1172 O O . PRO A 1 151 ? -23.837 -0.408 22.125 1.00 60.47 151 PRO A O 1
ATOM 1175 N N . GLN A 1 152 ? -24.901 -0.818 20.198 1.00 52.41 152 GLN A N 1
ATOM 1176 C CA . GLN A 1 152 ? -26.218 -0.514 20.738 1.00 52.41 152 GLN A CA 1
ATOM 1177 C C . GLN A 1 152 ? -26.487 -1.565 21.806 1.00 52.41 152 GLN A C 1
ATOM 1179 O O . GLN A 1 152 ? -26.319 -2.760 21.551 1.00 52.41 152 GLN A O 1
ATOM 1184 N N . GLY A 1 153 ? -26.804 -1.093 23.011 1.00 44.19 153 GLY A N 1
ATOM 1185 C CA . GLY A 1 153 ? -27.084 -1.947 24.148 1.00 44.19 153 GLY A CA 1
ATOM 1186 C C . GLY A 1 153 ? -28.037 -3.059 23.740 1.00 44.19 153 GLY A C 1
ATOM 1187 O O . GLY A 1 153 ? -29.068 -2.809 23.117 1.00 44.19 153 GLY A O 1
ATOM 1188 N N . GLN A 1 154 ? -27.666 -4.282 24.103 1.00 36.09 154 GLN A N 1
ATOM 1189 C CA . GLN A 1 154 ? -28.650 -5.302 24.417 1.00 36.09 154 GLN A CA 1
ATOM 1190 C C . GLN A 1 154 ? -29.618 -4.660 25.426 1.00 36.09 154 GLN A C 1
ATOM 1192 O O . GLN A 1 154 ? -29.244 -4.450 26.579 1.00 36.09 154 GLN A O 1
ATOM 1197 N N . GLN A 1 155 ? -30.792 -4.234 24.959 1.00 34.44 155 GLN A N 1
ATOM 1198 C CA . GLN A 1 155 ? -31.972 -4.085 25.805 1.00 34.44 155 GLN A CA 1
ATOM 1199 C C . GLN A 1 155 ? -32.747 -5.391 25.728 1.00 34.44 155 GLN A C 1
ATOM 1201 O O . GLN A 1 155 ? -32.905 -5.899 24.593 1.00 34.44 155 GLN A O 1
#

InterPro domains:
  IPR001841 Zinc finger, RING-type [PF13639] (37-80)
  IPR001841 Zinc finger, RING-type [PS50089] (38-80)
  IPR001841 Zinc finger, RING-type [SM00184] (38-80)
  IPR013083 Zinc finger, RING/FYVE/PHD-type [G3DSA:3.30.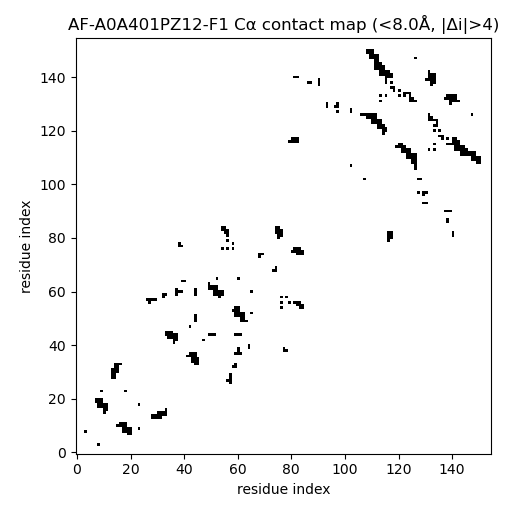40.10] (31-82)
  IPR017921 Zinc finger, CTCHY-type [PS51270] (1-37)
  IPR037275 Zinc finger, CTCHY-type superfamily [SSF161245] (2-31)
  IPR039512 RCHY1, zinc-ribbon [PF14599] (85-142)

Organism: Scyliorhinus torazame (NCBI:txid75743)

Mean predicted aligned error: 8.32 Å

Radius of gyration: 20.18 Å; Cα contacts (8 Å, |Δi|>4): 248; chains: 1; bounding box: 57×30×54 Å

Secondary structure (DSSP, 8-state):
-----GGGEEEETTTTEEEEGGGTTTS---TTGGGSBPTTT--BTTT-SSPEEE-TTS-EEEHHHHHHHHHTT--B-TTT--BSS--HHHHHHHHHHHHHSPPPGGGTT-EEEEEETTT--EEEEE--TT----TTT----EEEEEEEE------

Nearest PDB structures (foldseek):
  7ynx-assembly2_B  TM=9.301E-01  e=9.718E-11  Homo sapiens
  2ecm-assembly1_A  TM=8.036E-01  e=1.506E-04  Mus musculus
  2k2d-assembly1_A  TM=7.236E-01  e=1.711E-03  Homo sapiens
  5fey-assembly1_B  TM=7.476E-01  e=4.875E-02  Homo sapiens
  8sn7-assembly1_K  TM=6.656E-01  e=5.560E-02  Homo sapiens

Solvent-accessible surface area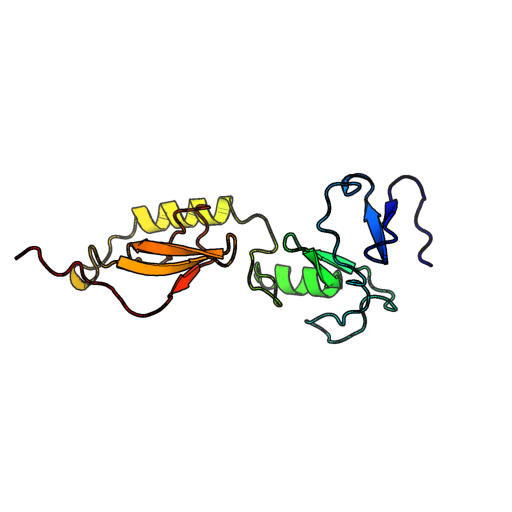 (backbone atoms only — not comparable to full-atom values): 9403 Å² total; per-residue (Å²): 134,88,88,65,78,71,92,51,50,42,75,40,78,67,26,62,44,79,40,52,51,88,45,66,95,70,56,74,78,47,71,53,56,37,79,40,54,16,89,82,80,67,46,58,45,63,83,43,92,59,55,72,36,74,35,77,86,50,54,67,31,39,42,69,56,47,52,54,39,46,78,70,70,48,52,49,34,93,87,70,56,25,55,43,56,91,51,65,69,60,41,54,51,49,52,52,52,53,76,71,50,82,71,57,76,94,48,53,82,25,30,27,34,31,35,24,44,72,79,68,50,72,48,76,26,63,57,48,96,91,49,43,54,34,88,87,79,58,45,52,59,48,46,76,56,74,64,82,38,69,77,74,74,90,122